Protein AF-A0A0S7Z1K7-F1 (afdb_monomer)

Radius of gyration: 30.31 Å; Cα contacts (8 Å, |Δi|>4): 116; chains: 1; bounding box: 71×58×76 Å

Solvent-accessible surface area (backbone atoms only — not comparable to full-atom values): 7147 Å² total; per-residue (Å²): 135,83,63,70,50,68,51,78,50,77,58,95,93,38,44,39,40,35,35,57,42,78,50,89,90,51,60,79,79,31,74,74,6,24,32,29,40,18,56,71,84,46,77,67,39,78,55,49,72,38,5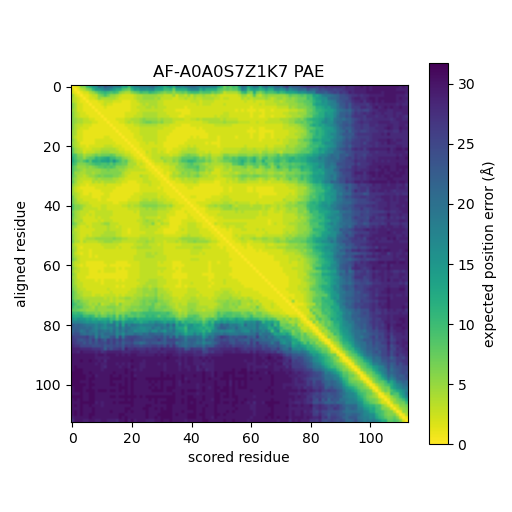8,78,84,48,59,100,40,75,68,48,54,48,50,53,52,54,36,48,54,51,51,52,52,51,52,51,51,56,54,51,51,53,56,54,49,60,62,65,73,63,74,73,83,81,90,76,77,77,88,82,88,71,86,87,90,89,73,96,75,79,80,95,131

Mean predicted aligned error: 13.51 Å

pLDDT: mean 79.6, std 19.76, range [40.94, 98.06]

Sequence (113 aa):
MKVLRSIDFIHEGRRYRANVAPVPGGAPEFEDGAWFVSMNGGPERRVFEAHRDDEDTPEFRHRIVIATWLTEGYNRRVSGERRKQGRRDGSAPDRRRGPDRRKRPAWADSAIH

Structure (mmCIF, N/CA/C/O backbone):
data_AF-A0A0S7Z1K7-F1
#
_entry.id   AF-A0A0S7Z1K7-F1
#
loop_
_atom_site.group_PDB
_atom_site.id
_atom_site.type_symbol
_atom_site.label_atom_id
_atom_site.label_alt_id
_atom_site.label_comp_id
_atom_site.label_asym_id
_atom_site.label_entity_id
_atom_site.label_seq_id
_atom_site.pdbx_PDB_in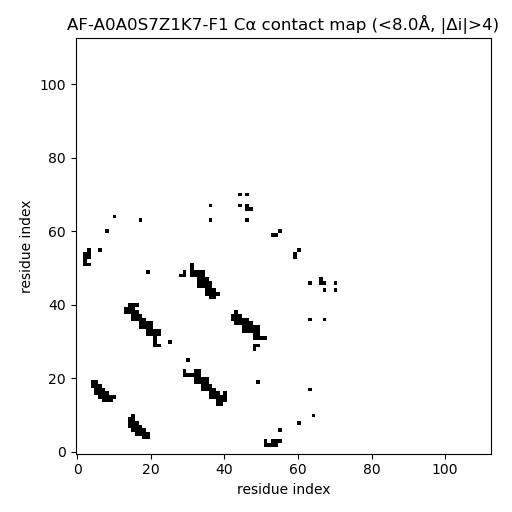s_code
_atom_site.Cartn_x
_atom_site.Cartn_y
_atom_site.Cartn_z
_atom_site.occupancy
_atom_site.B_iso_or_equiv
_atom_site.auth_seq_id
_atom_site.auth_comp_id
_atom_site.auth_asym_id
_atom_site.auth_atom_id
_atom_site.pdbx_PDB_model_num
ATOM 1 N N . MET A 1 1 ? 11.264 -18.394 5.425 1.00 54.94 1 MET A N 1
ATOM 2 C CA . MET A 1 1 ? 10.517 -17.211 5.909 1.00 54.94 1 MET A CA 1
ATOM 3 C C . MET A 1 1 ? 9.249 -17.055 5.082 1.00 54.94 1 MET A C 1
ATOM 5 O O . MET A 1 1 ? 9.268 -17.410 3.908 1.00 54.94 1 MET A O 1
ATOM 9 N N . LYS A 1 2 ? 8.135 -16.626 5.687 1.00 65.44 2 LYS A N 1
ATOM 10 C CA . LYS A 1 2 ? 6.850 -16.435 4.996 1.00 65.44 2 LYS A CA 1
ATOM 11 C C . LYS A 1 2 ? 6.742 -14.964 4.594 1.00 65.44 2 LYS A C 1
ATOM 13 O O . LYS A 1 2 ? 6.649 -14.124 5.476 1.00 65.44 2 LYS A O 1
ATOM 18 N N . VAL A 1 3 ? 6.761 -14.681 3.292 1.00 81.50 3 VAL A N 1
ATOM 19 C CA . VAL A 1 3 ? 6.639 -13.315 2.753 1.00 81.50 3 VAL A CA 1
ATOM 20 C C . VAL A 1 3 ? 5.289 -12.723 3.155 1.00 81.50 3 VAL A C 1
ATOM 22 O O . VAL A 1 3 ? 4.252 -13.381 2.999 1.00 81.50 3 VAL A O 1
ATOM 25 N N . LEU A 1 4 ? 5.295 -11.495 3.669 1.00 90.94 4 LEU A N 1
ATOM 26 C CA . LEU A 1 4 ? 4.084 -10.768 4.022 1.00 90.94 4 LEU A CA 1
ATOM 27 C C . LEU A 1 4 ? 3.314 -10.386 2.753 1.00 90.94 4 LEU A C 1
ATOM 29 O O . LEU A 1 4 ? 3.858 -9.788 1.831 1.00 90.94 4 LEU A O 1
ATOM 33 N N . ARG A 1 5 ? 2.037 -10.773 2.677 1.00 93.25 5 ARG A N 1
ATOM 34 C CA . ARG A 1 5 ? 1.203 -10.565 1.475 1.00 93.25 5 ARG A CA 1
ATOM 35 C C . ARG A 1 5 ? 0.016 -9.639 1.699 1.00 93.25 5 ARG A C 1
ATOM 37 O O . ARG A 1 5 ? -0.515 -9.102 0.732 1.00 93.25 5 ARG A O 1
ATOM 44 N N . SER A 1 6 ? -0.404 -9.463 2.948 1.00 96.19 6 SER A N 1
ATOM 45 C CA . SER A 1 6 ? -1.557 -8.640 3.304 1.00 96.19 6 SER A CA 1
ATOM 46 C C . SER A 1 6 ? -1.452 -8.136 4.738 1.00 96.19 6 SER A C 1
ATOM 48 O O . SER A 1 6 ? -1.040 -8.901 5.613 1.00 96.19 6 SER A O 1
ATOM 50 N N . ILE A 1 7 ? -1.896 -6.906 4.986 1.00 96.44 7 ILE A N 1
ATOM 51 C CA . ILE A 1 7 ? -2.014 -6.315 6.324 1.00 96.44 7 ILE A CA 1
ATOM 52 C C . ILE A 1 7 ? -3.308 -5.505 6.398 1.00 96.44 7 ILE A C 1
ATOM 54 O O . ILE A 1 7 ? -3.565 -4.655 5.546 1.00 96.44 7 ILE A O 1
ATOM 58 N N . ASP A 1 8 ? -4.080 -5.715 7.462 1.00 97.62 8 ASP A N 1
ATOM 59 C CA . ASP A 1 8 ? -5.228 -4.884 7.824 1.00 97.62 8 ASP A CA 1
ATOM 60 C C . ASP A 1 8 ? -4.922 -4.200 9.170 1.00 97.62 8 ASP A C 1
ATOM 62 O O . ASP A 1 8 ? -4.602 -4.871 10.151 1.00 97.62 8 ASP A O 1
ATOM 66 N N . PHE A 1 9 ? -5.024 -2.870 9.245 1.00 9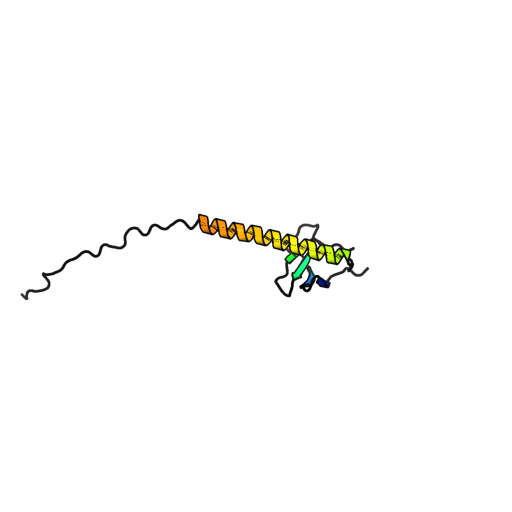8.06 9 PHE A N 1
ATOM 67 C CA . PHE A 1 9 ? -4.790 -2.128 10.491 1.00 98.06 9 PHE A CA 1
ATOM 68 C C . PHE A 1 9 ? -5.603 -0.829 10.571 1.00 98.06 9 PHE A C 1
ATOM 70 O O . PHE A 1 9 ? -6.184 -0.367 9.588 1.00 98.06 9 PHE A O 1
ATOM 77 N N . ILE A 1 10 ? -5.662 -0.239 11.768 1.00 97.69 10 ILE A N 1
ATOM 78 C CA . ILE A 1 10 ? -6.314 1.052 12.018 1.00 97.69 10 ILE A CA 1
ATOM 79 C C . ILE A 1 10 ? -5.250 2.074 12.414 1.00 97.69 10 ILE A C 1
ATOM 81 O O . ILE A 1 10 ? -4.414 1.800 13.272 1.00 97.69 10 ILE A O 1
ATOM 85 N N . HIS A 1 11 ? -5.301 3.261 11.813 1.00 96.69 11 HIS A N 1
ATOM 86 C CA . HIS A 1 11 ? -4.468 4.400 12.187 1.00 96.69 11 HIS A CA 1
ATOM 87 C C . HIS A 1 11 ? -5.320 5.672 12.181 1.00 96.69 11 HIS A C 1
ATOM 89 O O . HIS A 1 11 ? -5.993 5.959 11.190 1.00 96.69 11 HIS A O 1
ATOM 95 N N . GLU A 1 12 ? -5.336 6.392 13.308 1.00 95.56 12 GLU A N 1
ATOM 96 C CA . GLU A 1 12 ? -6.116 7.629 13.503 1.00 95.56 12 GLU A CA 1
ATOM 97 C C . GLU A 1 12 ? -7.598 7.497 13.093 1.00 95.56 12 GLU A C 1
ATOM 99 O O . GLU A 1 12 ? -8.162 8.335 12.390 1.00 95.56 12 GLU A O 1
ATOM 104 N N . GLY A 1 13 ? -8.236 6.388 13.484 1.00 96.31 13 GLY A N 1
ATOM 105 C CA . GLY A 1 13 ? -9.647 6.118 13.179 1.00 96.31 13 GLY A CA 1
ATOM 106 C C . GLY A 1 13 ? -9.935 5.730 11.724 1.00 96.31 13 GLY A C 1
ATOM 107 O O . GLY A 1 13 ? -11.096 5.538 11.368 1.00 96.31 13 GLY A O 1
ATOM 108 N N . ARG A 1 14 ? -8.910 5.582 10.875 1.00 96.69 14 ARG A N 1
ATOM 109 C CA . ARG A 1 14 ? -9.049 5.111 9.490 1.00 96.69 14 ARG A CA 1
ATOM 110 C C . ARG A 1 14 ? -8.598 3.666 9.367 1.00 96.69 14 ARG A C 1
ATOM 112 O O . ARG A 1 14 ? -7.570 3.285 9.924 1.00 96.69 14 ARG A O 1
ATOM 119 N N . ARG A 1 15 ? -9.349 2.870 8.607 1.00 97.81 15 ARG A N 1
ATOM 120 C CA . ARG A 1 15 ? -8.999 1.481 8.298 1.00 97.81 15 ARG A CA 1
ATOM 121 C C . ARG A 1 15 ? -8.132 1.441 7.047 1.00 97.81 15 ARG A C 1
ATOM 123 O O . ARG A 1 15 ? -8.550 1.937 6.003 1.00 97.81 15 ARG A O 1
ATOM 130 N N . TYR A 1 16 ? -6.975 0.808 7.151 1.00 97.94 16 TYR A N 1
ATOM 131 C CA . TYR A 1 16 ? -6.075 0.529 6.042 1.00 97.94 16 TYR A CA 1
ATOM 132 C C . TYR A 1 16 ? -6.105 -0.969 5.755 1.00 97.94 16 TYR A C 1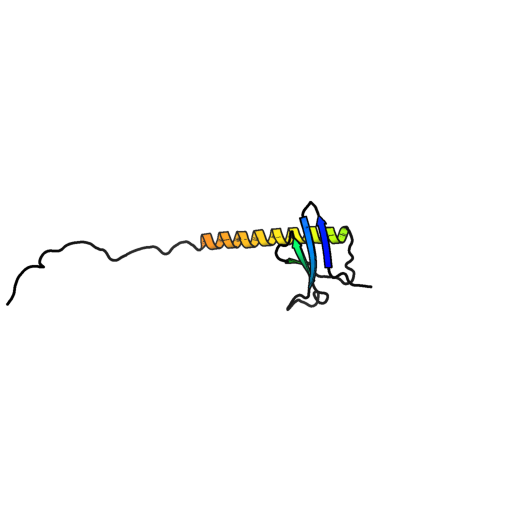
ATOM 134 O O . TYR A 1 16 ? -6.040 -1.786 6.674 1.00 97.94 16 TYR A O 1
ATOM 142 N N . ARG A 1 17 ? -6.216 -1.311 4.475 1.00 98.00 17 ARG A N 1
ATOM 143 C CA . ARG A 1 17 ? -6.004 -2.659 3.951 1.00 98.00 17 ARG A CA 1
ATOM 144 C C . ARG A 1 17 ? -4.922 -2.562 2.891 1.00 98.00 17 ARG A C 1
ATOM 146 O O . ARG A 1 17 ? -5.090 -1.811 1.934 1.00 98.00 17 ARG A O 1
ATOM 153 N N . ALA A 1 18 ? -3.831 -3.287 3.081 1.00 97.44 18 ALA A N 1
ATOM 154 C CA . ALA A 1 18 ? -2.696 -3.329 2.175 1.00 97.44 18 ALA A CA 1
ATOM 155 C C . ALA A 1 18 ? -2.511 -4.756 1.661 1.00 97.44 18 ALA A C 1
ATOM 157 O O . ALA A 1 18 ? -2.479 -5.686 2.462 1.00 97.44 18 ALA A O 1
ATOM 158 N N . ASN A 1 19 ? -2.371 -4.923 0.348 1.00 97.44 19 ASN A N 1
ATOM 159 C CA . ASN A 1 19 ? -2.156 -6.212 -0.303 1.00 97.44 19 ASN A CA 1
ATOM 160 C C . ASN A 1 19 ? -0.994 -6.119 -1.293 1.00 97.44 19 ASN A C 1
ATOM 162 O O . ASN A 1 19 ? -0.848 -5.110 -1.985 1.00 97.44 19 ASN A O 1
ATOM 166 N N . VAL A 1 20 ? -0.198 -7.181 -1.390 1.00 96.38 20 VAL A N 1
ATOM 167 C CA . VAL A 1 20 ? 0.807 -7.323 -2.447 1.00 96.38 20 VAL A CA 1
ATOM 168 C C . VAL A 1 20 ? 0.140 -7.894 -3.689 1.00 96.38 20 VAL A C 1
ATOM 170 O O . VAL A 1 20 ? -0.469 -8.964 -3.635 1.00 96.38 20 VAL A O 1
ATOM 173 N N . ALA A 1 21 ? 0.290 -7.209 -4.818 1.00 94.88 21 ALA A N 1
ATOM 174 C CA . ALA A 1 21 ? -0.172 -7.687 -6.116 1.00 94.88 21 ALA A CA 1
ATOM 175 C C . ALA A 1 21 ? 0.902 -7.465 -7.193 1.00 94.88 21 ALA A C 1
ATOM 177 O O . ALA A 1 21 ? 1.713 -6.540 -7.069 1.00 94.88 21 ALA A O 1
ATOM 178 N N . PRO A 1 22 ? 0.931 -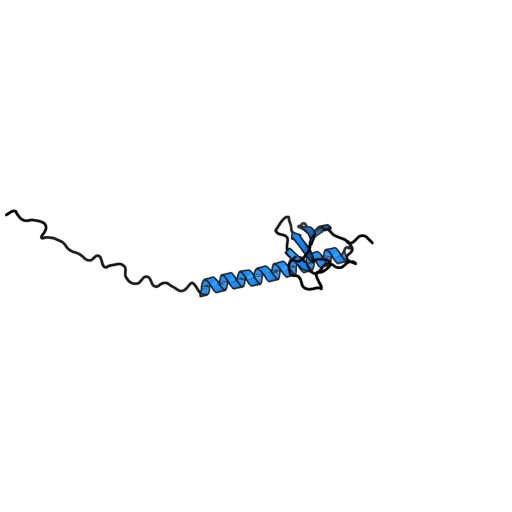8.295 -8.253 1.00 93.25 22 PRO A N 1
ATOM 179 C CA . PRO A 1 22 ? 1.837 -8.084 -9.375 1.00 93.25 22 PRO A CA 1
ATOM 180 C C . PRO A 1 22 ? 1.525 -6.759 -10.078 1.00 93.25 22 PRO A C 1
ATOM 182 O O . PRO A 1 22 ? 0.372 -6.329 -10.139 1.00 93.25 22 PRO A O 1
ATOM 185 N N . VAL A 1 23 ? 2.553 -6.127 -10.647 1.00 91.75 23 VAL A N 1
ATOM 186 C CA . VAL A 1 23 ? 2.410 -4.916 -11.466 1.00 91.75 23 VAL A CA 1
ATOM 187 C C . VAL A 1 23 ? 2.479 -5.320 -12.943 1.00 91.75 23 VAL A C 1
ATOM 189 O O . VAL A 1 23 ? 3.564 -5.654 -13.421 1.00 91.75 23 VAL A O 1
ATOM 192 N N . PRO A 1 24 ? 1.361 -5.312 -13.698 1.00 86.88 24 PRO A N 1
ATOM 193 C CA . PRO A 1 24 ? 1.381 -5.676 -15.112 1.00 86.88 24 PRO A CA 1
ATOM 194 C C . PRO A 1 24 ? 2.276 -4.728 -15.912 1.00 86.88 24 PRO A C 1
ATOM 196 O O . PRO A 1 24 ? 2.111 -3.511 -15.835 1.00 86.88 24 PRO A O 1
ATOM 199 N N . GLY A 1 25 ? 3.224 -5.286 -16.667 1.00 86.62 25 GLY A N 1
ATOM 200 C CA . GLY A 1 25 ? 4.220 -4.492 -17.395 1.00 86.62 25 GLY A CA 1
ATOM 201 C C . GLY A 1 25 ? 5.172 -3.708 -16.484 1.00 86.62 25 GLY A C 1
ATOM 202 O O . GLY A 1 25 ? 5.761 -2.726 -16.930 1.00 86.62 25 GLY A O 1
ATOM 203 N N . GLY A 1 26 ? 5.286 -4.098 -15.209 1.00 81.69 26 GLY A N 1
ATOM 204 C CA . GLY A 1 26 ? 6.265 -3.545 -14.282 1.00 81.69 26 GLY A CA 1
ATOM 205 C C . GLY A 1 26 ? 7.694 -3.836 -14.735 1.00 81.69 26 GLY A C 1
ATOM 206 O O . GLY A 1 26 ? 7.967 -4.851 -15.374 1.00 81.69 26 GLY A O 1
ATOM 207 N N . ALA A 1 27 ? 8.597 -2.918 -14.408 1.00 89.19 27 ALA A N 1
ATOM 208 C CA . ALA A 1 27 ? 10.031 -3.120 -14.547 1.00 89.19 27 ALA A CA 1
ATOM 209 C C . ALA A 1 27 ? 10.543 -4.196 -13.550 1.00 89.19 27 ALA A C 1
ATOM 211 O O . ALA A 1 27 ? 9.787 -4.582 -12.652 1.00 89.19 27 ALA A O 1
ATOM 212 N N . PRO A 1 28 ? 11.769 -4.730 -13.723 1.00 86.75 28 PRO A N 1
ATOM 213 C CA . PRO A 1 28 ? 12.279 -5.867 -12.947 1.00 86.75 28 PRO A CA 1
ATOM 214 C C . PRO A 1 28 ? 12.238 -5.688 -11.427 1.00 86.75 28 PRO A C 1
ATOM 216 O O . PRO A 1 28 ? 12.067 -6.663 -10.708 1.00 86.75 28 PRO A O 1
ATOM 219 N N . GLU A 1 29 ? 12.331 -4.457 -10.932 1.00 84.75 29 GLU A N 1
ATOM 220 C CA . GLU A 1 29 ? 12.182 -4.146 -9.510 1.00 84.75 29 GLU A CA 1
ATOM 221 C C . GLU A 1 29 ? 10.810 -4.571 -8.943 1.00 84.75 29 GLU A C 1
ATOM 223 O O . GLU A 1 29 ? 10.687 -4.921 -7.782 1.00 84.75 29 GLU A O 1
ATOM 228 N N . PHE A 1 30 ? 9.765 -4.689 -9.764 1.00 88.50 30 PHE A N 1
ATOM 229 C CA . PHE A 1 30 ? 8.447 -5.154 -9.317 1.00 88.50 30 PHE A CA 1
ATOM 230 C C . PHE A 1 30 ? 8.274 -6.681 -9.361 1.00 88.50 30 PHE A C 1
ATOM 232 O O . PHE A 1 30 ? 7.131 -7.148 -9.342 1.00 88.50 30 PHE A O 1
ATOM 239 N N . GLU A 1 31 ? 9.357 -7.464 -9.436 1.00 87.56 31 GLU A N 1
ATOM 240 C CA . GLU A 1 31 ? 9.300 -8.936 -9.484 1.00 87.56 31 GLU A CA 1
ATOM 241 C C . GLU A 1 31 ? 8.501 -9.518 -8.307 1.00 87.56 31 GLU A C 1
ATOM 243 O O . GLU A 1 31 ? 7.654 -10.395 -8.491 1.00 87.56 31 GLU A O 1
ATOM 248 N N . ASP A 1 32 ? 8.700 -8.977 -7.104 1.00 90.31 32 ASP A N 1
ATOM 249 C CA . ASP A 1 32 ? 7.988 -9.413 -5.899 1.00 90.31 32 ASP A CA 1
ATOM 250 C C . ASP A 1 32 ? 6.585 -8.773 -5.757 1.00 90.31 32 ASP A C 1
ATOM 252 O O . ASP A 1 32 ? 5.784 -9.180 -4.903 1.00 90.31 32 ASP A O 1
ATOM 256 N N . GLY A 1 33 ? 6.249 -7.834 -6.649 1.00 94.25 33 GLY A N 1
ATOM 257 C CA . GLY A 1 33 ? 4.992 -7.098 -6.713 1.00 94.25 33 GLY A CA 1
ATOM 258 C C . GLY A 1 33 ? 5.085 -5.683 -6.142 1.00 94.25 33 GLY A C 1
ATOM 259 O O . GLY A 1 33 ? 6.153 -5.103 -5.965 1.00 94.25 33 GLY A O 1
ATOM 260 N N . ALA A 1 34 ? 3.928 -5.095 -5.865 1.00 95.75 34 ALA A N 1
ATOM 261 C CA . ALA A 1 34 ? 3.829 -3.811 -5.186 1.00 95.75 34 ALA A CA 1
ATOM 262 C C . ALA A 1 34 ? 2.737 -3.847 -4.125 1.00 95.75 34 ALA A C 1
ATOM 264 O O . ALA A 1 34 ? 1.780 -4.618 -4.221 1.00 95.75 34 ALA A O 1
ATOM 265 N N . TRP A 1 35 ? 2.863 -2.963 -3.143 1.00 97.06 35 TRP A N 1
ATOM 266 C CA . TRP A 1 35 ? 1.837 -2.726 -2.146 1.00 97.06 35 TRP A CA 1
ATOM 267 C C . TRP A 1 35 ? 0.727 -1.851 -2.718 1.00 97.06 35 TRP A C 1
ATOM 269 O O . TRP A 1 35 ? 0.952 -0.720 -3.163 1.00 97.06 35 TRP A O 1
ATOM 279 N N . PHE A 1 36 ? -0.489 -2.383 -2.671 1.00 96.81 36 PHE A N 1
ATOM 280 C CA . PHE A 1 36 ? -1.728 -1.706 -3.017 1.00 96.81 36 PHE A CA 1
ATOM 281 C C . PHE A 1 36 ? -2.538 -1.476 -1.750 1.00 96.81 36 PHE A C 1
ATOM 283 O O . PHE A 1 36 ? -2.807 -2.413 -1.003 1.00 96.81 36 PHE A O 1
ATOM 290 N N . VAL A 1 37 ? -2.904 -0.222 -1.493 1.00 97.38 37 VAL A N 1
ATOM 291 C CA . VAL A 1 37 ? -3.537 0.181 -0.236 1.00 97.38 37 VAL A CA 1
ATOM 292 C C . VAL A 1 37 ? -4.909 0.774 -0.500 1.00 97.38 37 VAL A C 1
ATOM 294 O O . VAL A 1 37 ? -5.060 1.690 -1.311 1.00 97.38 37 VAL A O 1
ATOM 297 N N . SER A 1 38 ? -5.905 0.262 0.215 1.00 96.31 38 SER A N 1
ATOM 298 C CA . SER A 1 38 ? -7.236 0.841 0.356 1.00 96.31 38 SER A CA 1
ATOM 299 C C . SER A 1 38 ? -7.358 1.514 1.721 1.00 96.31 38 SER A C 1
ATOM 301 O O . SER A 1 38 ? -6.969 0.951 2.747 1.00 96.31 38 SER A O 1
ATOM 303 N N . MET A 1 39 ? -7.939 2.712 1.736 1.00 95.75 39 MET A N 1
ATOM 304 C CA . MET A 1 39 ? -8.299 3.434 2.953 1.00 95.75 39 MET A CA 1
ATOM 305 C C . MET A 1 39 ? -9.824 3.504 3.060 1.00 95.75 39 MET A C 1
ATOM 307 O O . MET A 1 39 ? -10.496 3.919 2.115 1.00 95.75 39 MET A O 1
ATOM 311 N N . ASN A 1 40 ? -10.375 3.092 4.204 1.00 95.50 40 ASN A N 1
ATOM 312 C CA . ASN A 1 40 ? -11.813 3.066 4.504 1.00 95.50 40 ASN A CA 1
ATOM 313 C C . ASN A 1 40 ? -12.670 2.346 3.441 1.00 95.50 40 ASN A C 1
ATOM 315 O O . ASN A 1 40 ? -13.801 2.746 3.179 1.00 95.50 40 ASN A O 1
ATOM 319 N N . GLY A 1 41 ? -12.134 1.293 2.813 1.00 92.12 41 GLY A N 1
ATOM 320 C CA . GLY A 1 41 ? -12.834 0.536 1.767 1.00 92.12 41 GLY A CA 1
ATOM 321 C C . GLY A 1 41 ? -12.894 1.239 0.406 1.00 92.12 41 GLY A C 1
ATOM 322 O O . GLY A 1 41 ? -13.626 0.799 -0.475 1.00 92.12 41 GLY A O 1
ATOM 323 N N . GLY A 1 42 ? -12.138 2.326 0.223 1.00 91.94 42 GLY A N 1
ATOM 324 C CA . GLY A 1 42 ? -11.975 2.991 -1.066 1.00 91.94 42 GLY A CA 1
ATOM 325 C C . GLY A 1 42 ? -11.164 2.171 -2.082 1.00 91.94 42 GLY A C 1
ATOM 326 O O . GLY A 1 42 ? -10.726 1.056 -1.787 1.00 91.94 42 GLY A O 1
ATOM 327 N N . PRO A 1 43 ? -10.926 2.721 -3.285 1.00 92.06 43 PRO A N 1
ATOM 328 C CA . PRO A 1 43 ? -10.149 2.037 -4.313 1.00 92.06 43 PRO A CA 1
ATOM 329 C C . PRO A 1 43 ? -8.712 1.794 -3.847 1.00 92.06 43 PRO A C 1
ATOM 331 O O . PRO A 1 43 ? -8.083 2.687 -3.273 1.00 92.06 43 PRO A O 1
ATOM 334 N N . GLU A 1 44 ? -8.191 0.606 -4.140 1.00 93.31 44 GLU A N 1
ATOM 335 C CA . GLU A 1 44 ? -6.794 0.271 -3.888 1.00 93.31 44 GLU A CA 1
ATOM 336 C C . GLU A 1 44 ? -5.865 1.092 -4.786 1.00 93.31 44 GLU A C 1
ATOM 338 O O . GLU A 1 44 ? -6.128 1.308 -5.974 1.00 93.31 44 GLU A O 1
ATOM 343 N N . ARG A 1 45 ? -4.764 1.578 -4.213 1.00 92.75 45 ARG A N 1
ATOM 344 C CA . ARG A 1 45 ? -3.763 2.367 -4.932 1.00 92.75 45 ARG A CA 1
ATOM 345 C C . ARG A 1 45 ? -2.377 1.830 -4.662 1.00 92.75 45 ARG A C 1
ATOM 347 O O . ARG A 1 45 ? -2.028 1.587 -3.511 1.00 92.75 45 ARG A O 1
ATOM 354 N N . ARG A 1 46 ? -1.576 1.716 -5.720 1.00 93.62 46 ARG A N 1
ATOM 355 C CA . ARG A 1 46 ? -0.156 1.384 -5.604 1.00 93.62 46 ARG A CA 1
ATOM 356 C C . ARG A 1 46 ? 0.565 2.476 -4.814 1.00 93.62 46 ARG A C 1
ATOM 358 O O . ARG A 1 46 ? 0.432 3.654 -5.155 1.00 93.62 46 ARG A O 1
ATOM 365 N N . VAL A 1 47 ? 1.333 2.087 -3.800 1.00 93.00 47 VAL A N 1
ATOM 366 C CA . VAL A 1 47 ? 2.098 3.022 -2.961 1.00 93.00 47 VAL A CA 1
ATOM 367 C C . VAL A 1 47 ? 3.611 2.851 -3.10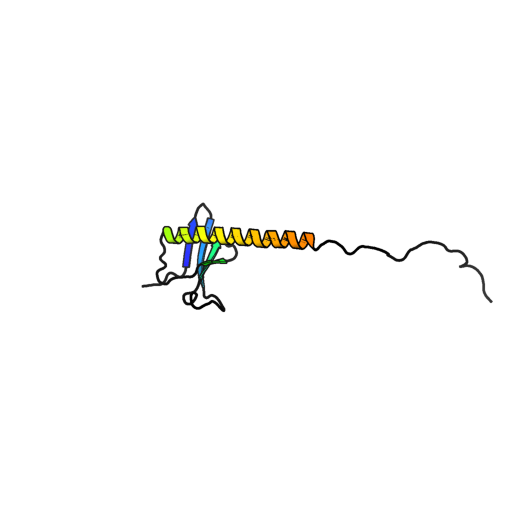2 1.00 93.00 47 VAL A C 1
ATOM 369 O O . VAL A 1 47 ? 4.290 3.850 -3.314 1.00 93.00 47 VAL A O 1
ATOM 372 N N . PHE A 1 48 ? 4.142 1.627 -3.049 1.00 93.38 48 PHE A N 1
ATOM 373 C CA . PHE A 1 48 ? 5.566 1.323 -3.249 1.00 93.38 48 PHE A CA 1
ATOM 374 C C . PHE A 1 48 ? 5.768 -0.163 -3.605 1.00 93.38 48 PHE A C 1
ATOM 376 O O . PHE A 1 48 ? 4.818 -0.946 -3.553 1.00 93.38 48 PHE A O 1
ATOM 383 N N . GLU A 1 49 ? 6.977 -0.521 -4.032 1.00 94.50 49 GLU A N 1
ATOM 384 C CA . GLU A 1 49 ? 7.415 -1.890 -4.354 1.00 94.50 49 GLU A CA 1
ATOM 385 C C . GLU A 1 49 ? 7.368 -2.808 -3.123 1.00 94.50 49 GLU A C 1
ATOM 387 O O . GLU A 1 49 ? 7.591 -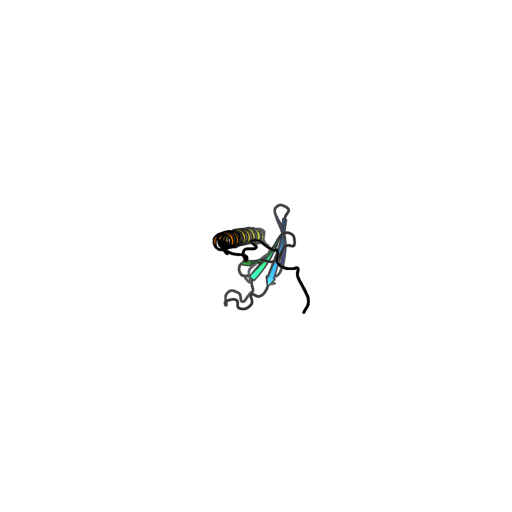2.350 -2.006 1.00 94.50 49 GLU A O 1
ATOM 392 N N . ALA A 1 50 ? 7.034 -4.084 -3.305 1.00 93.75 50 ALA A N 1
ATOM 393 C CA . ALA A 1 50 ? 7.083 -5.058 -2.220 1.00 93.75 50 ALA A CA 1
ATOM 394 C C . ALA A 1 50 ? 8.477 -5.684 -2.134 1.00 93.75 50 ALA A C 1
ATOM 396 O O . ALA A 1 50 ? 9.046 -6.048 -3.157 1.00 93.75 50 ALA A O 1
ATOM 397 N N . HIS A 1 51 ? 8.992 -5.874 -0.921 1.00 92.06 51 HIS A N 1
ATOM 398 C CA . HIS A 1 51 ? 10.254 -6.573 -0.694 1.00 92.06 51 HIS A CA 1
ATOM 399 C C . HIS A 1 51 ? 10.031 -7.870 0.086 1.00 92.06 51 HIS A C 1
ATOM 401 O O . HIS A 1 51 ? 9.116 -7.991 0.902 1.00 92.06 51 HIS A O 1
ATOM 407 N N . ARG A 1 52 ? 10.895 -8.865 -0.143 1.00 88.31 52 ARG A N 1
ATOM 408 C CA . ARG A 1 52 ? 10.823 -10.175 0.539 1.00 88.31 52 ARG A CA 1
ATOM 409 C C . ARG A 1 52 ? 10.983 -10.084 2.053 1.00 88.31 52 ARG A C 1
ATOM 411 O O . ARG A 1 52 ? 10.452 -10.943 2.757 1.00 88.31 52 ARG A O 1
ATOM 418 N N . ASP A 1 53 ? 11.670 -9.041 2.502 1.00 90.94 53 ASP A N 1
ATOM 419 C CA . ASP A 1 53 ? 11.975 -8.762 3.903 1.00 90.94 53 ASP A CA 1
ATOM 420 C C . ASP A 1 53 ? 10.939 -7.821 4.547 1.00 90.94 53 ASP A C 1
ATOM 422 O O . ASP A 1 53 ? 11.142 -7.344 5.662 1.00 90.94 53 ASP A O 1
ATOM 426 N N . ASP A 1 54 ? 9.829 -7.522 3.858 1.00 93.44 54 ASP A N 1
ATOM 427 C CA . ASP A 1 54 ? 8.736 -6.757 4.453 1.00 93.44 54 ASP A CA 1
ATOM 428 C C . ASP A 1 54 ? 8.071 -7.568 5.576 1.00 93.44 54 ASP A C 1
ATOM 430 O O . ASP A 1 54 ? 7.573 -8.682 5.378 1.00 93.44 54 ASP A O 1
ATOM 434 N N . GLU A 1 55 ? 8.016 -6.966 6.761 1.00 95.06 55 GLU A N 1
ATOM 435 C CA . GLU A 1 55 ? 7.448 -7.549 7.973 1.00 95.06 55 GLU A CA 1
ATOM 436 C C . GLU A 1 55 ? 6.359 -6.642 8.558 1.00 95.06 55 GLU A C 1
ATOM 438 O O . GLU A 1 55 ? 6.381 -5.420 8.399 1.00 95.06 55 GLU A O 1
ATOM 443 N N . ASP A 1 56 ? 5.379 -7.238 9.246 1.00 95.50 56 ASP A N 1
ATOM 444 C CA . ASP A 1 56 ? 4.293 -6.482 9.874 1.00 95.50 56 ASP A CA 1
ATOM 445 C C . ASP A 1 56 ? 4.768 -5.842 11.185 1.00 95.50 56 ASP A C 1
ATOM 447 O O . ASP A 1 56 ? 4.521 -6.346 12.283 1.00 95.50 56 ASP A O 1
ATOM 451 N N . THR A 1 57 ? 5.474 -4.721 11.053 1.00 96.06 57 THR A N 1
ATOM 452 C CA . THR A 1 57 ? 5.986 -3.921 12.167 1.00 96.06 57 THR A CA 1
ATOM 453 C C . THR A 1 57 ? 5.285 -2.560 12.251 1.00 96.06 57 THR A C 1
ATOM 455 O O . THR A 1 57 ? 4.723 -2.077 11.258 1.00 96.06 57 THR A O 1
ATOM 458 N N . PRO A 1 58 ? 5.305 -1.886 13.418 1.00 96.69 58 PRO A N 1
ATOM 459 C CA . PRO A 1 58 ? 4.813 -0.514 13.536 1.00 96.69 58 PRO A CA 1
ATOM 460 C C . PRO A 1 58 ? 5.444 0.442 12.514 1.00 96.69 58 PRO A C 1
ATOM 462 O O . PRO A 1 58 ? 4.744 1.268 11.926 1.00 96.69 58 PRO A O 1
ATOM 465 N N . GLU A 1 59 ? 6.742 0.295 12.250 1.00 96.19 59 GLU A N 1
ATOM 466 C CA . GLU A 1 59 ? 7.496 1.093 11.284 1.00 96.19 59 GLU A CA 1
ATOM 467 C C . GLU A 1 59 ? 6.996 0.843 9.860 1.00 96.19 59 GLU A C 1
ATOM 469 O O . GLU A 1 59 ? 6.780 1.788 9.095 1.00 96.19 59 GLU A O 1
ATOM 474 N N . PHE A 1 60 ? 6.747 -0.420 9.506 1.00 96.31 60 PHE A N 1
ATOM 475 C CA . PHE A 1 60 ? 6.214 -0.783 8.199 1.00 96.31 60 PHE A CA 1
ATOM 476 C C . PHE A 1 60 ? 4.794 -0.243 7.988 1.00 96.31 60 PHE A C 1
ATOM 478 O O . PHE A 1 60 ? 4.501 0.387 6.966 1.00 96.31 60 PHE A O 1
ATOM 485 N N . ARG A 1 61 ? 3.922 -0.374 8.996 1.00 97.69 61 ARG A N 1
ATOM 486 C CA . ARG A 1 61 ? 2.582 0.238 8.984 1.00 97.69 61 ARG A CA 1
ATOM 487 C C . ARG A 1 61 ? 2.657 1.756 8.827 1.00 97.69 61 ARG A C 1
ATOM 489 O O . ARG A 1 61 ? 1.878 2.333 8.070 1.00 97.69 61 ARG A O 1
ATOM 496 N N . HIS A 1 62 ? 3.611 2.414 9.486 1.00 97.25 62 HIS A N 1
ATOM 497 C CA . HIS A 1 62 ? 3.808 3.857 9.354 1.00 97.25 62 HIS A CA 1
A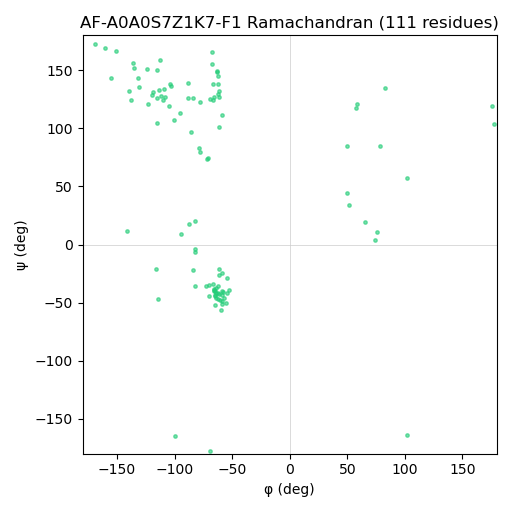TOM 498 C C . HIS A 1 62 ? 4.258 4.256 7.939 1.00 97.25 62 HIS A C 1
ATOM 500 O O . HIS A 1 62 ? 3.740 5.223 7.377 1.00 97.25 62 HIS A O 1
ATOM 506 N N . ARG A 1 63 ? 5.146 3.473 7.308 1.00 96.81 63 ARG A N 1
ATOM 507 C CA . ARG A 1 63 ? 5.519 3.655 5.892 1.00 96.81 63 ARG A CA 1
ATOM 508 C C . ARG A 1 63 ? 4.308 3.543 4.965 1.00 96.81 63 ARG A C 1
ATOM 510 O O . ARG A 1 63 ? 4.150 4.393 4.088 1.00 96.81 63 ARG A O 1
ATOM 517 N N . ILE A 1 64 ? 3.425 2.562 5.185 1.00 96.88 64 ILE A N 1
ATOM 518 C CA . ILE A 1 64 ? 2.158 2.427 4.442 1.00 96.88 64 ILE A CA 1
ATOM 519 C C . ILE A 1 64 ? 1.307 3.693 4.574 1.00 96.88 64 ILE A C 1
ATOM 521 O O . ILE A 1 64 ? 0.803 4.198 3.565 1.00 96.88 64 ILE A O 1
ATOM 525 N N . VAL A 1 65 ? 1.163 4.229 5.790 1.00 97.06 65 VAL A N 1
ATOM 526 C CA . VAL A 1 65 ? 0.411 5.469 6.027 1.00 97.06 65 VAL A CA 1
ATOM 527 C C . VAL A 1 65 ? 1.032 6.621 5.237 1.00 97.06 65 VAL A C 1
ATOM 529 O O . VAL A 1 65 ? 0.349 7.205 4.397 1.00 97.06 65 VAL A O 1
ATOM 532 N N . ILE A 1 66 ? 2.324 6.910 5.415 1.00 96.12 66 ILE A N 1
ATOM 533 C CA . ILE A 1 66 ? 2.998 8.019 4.716 1.00 96.12 66 ILE A CA 1
ATOM 534 C C . ILE A 1 66 ? 2.831 7.897 3.197 1.00 96.12 66 ILE A C 1
ATOM 536 O O . ILE A 1 66 ? 2.405 8.848 2.536 1.00 96.12 66 ILE A O 1
ATOM 540 N N . ALA A 1 67 ? 3.122 6.722 2.636 1.00 95.50 67 ALA A N 1
ATOM 541 C CA . ALA A 1 67 ? 3.071 6.508 1.195 1.00 95.50 67 ALA A CA 1
ATOM 542 C C . ALA A 1 67 ? 1.647 6.672 0.638 1.00 95.50 67 ALA A C 1
ATOM 544 O O . ALA A 1 67 ? 1.457 7.283 -0.415 1.00 95.50 67 ALA A O 1
ATOM 545 N N . THR A 1 68 ? 0.629 6.223 1.380 1.00 95.06 68 THR A N 1
ATOM 546 C CA . THR A 1 68 ? -0.779 6.433 1.014 1.00 95.06 68 THR A CA 1
ATOM 547 C C . THR A 1 68 ? -1.098 7.924 0.905 1.00 95.06 68 THR A C 1
ATOM 549 O O . THR A 1 68 ? -1.634 8.370 -0.112 1.00 95.06 68 THR A O 1
ATOM 552 N N . TRP A 1 69 ? -0.717 8.723 1.905 1.00 92.19 69 TRP A N 1
ATOM 553 C CA . TRP A 1 69 ? -1.002 10.161 1.932 1.00 92.19 69 TRP A CA 1
ATOM 554 C C . TRP A 1 69 ? -0.269 10.929 0.828 1.00 92.19 69 TRP A C 1
ATOM 556 O O . TRP A 1 69 ? -0.852 11.831 0.216 1.00 92.19 69 TRP A O 1
ATOM 566 N N . LEU A 1 70 ? 0.978 10.551 0.530 1.00 92.38 70 LEU A N 1
ATOM 567 C CA . LEU A 1 70 ? 1.739 11.114 -0.587 1.00 92.38 70 LEU A CA 1
ATOM 568 C C . LEU A 1 70 ? 1.061 10.812 -1.930 1.00 92.38 70 LEU A C 1
ATOM 570 O O . LEU A 1 70 ? 0.836 11.735 -2.720 1.00 92.38 70 LEU A O 1
ATOM 574 N N . THR A 1 71 ? 0.641 9.565 -2.158 1.00 89.81 71 THR A N 1
ATOM 575 C CA . THR A 1 71 ? -0.087 9.167 -3.373 1.00 89.81 71 THR A CA 1
ATOM 576 C C . THR A 1 71 ? -1.425 9.902 -3.503 1.00 89.81 71 THR A C 1
ATOM 578 O O . THR A 1 71 ? -1.781 10.375 -4.586 1.00 89.81 71 THR A O 1
ATOM 581 N N . GLU A 1 72 ? -2.182 10.068 -2.414 1.00 87.19 72 GLU A N 1
ATOM 582 C CA . GLU A 1 72 ? -3.417 10.864 -2.432 1.00 87.19 72 GLU A CA 1
ATOM 583 C C . GLU A 1 72 ? -3.171 12.347 -2.727 1.00 87.19 72 GLU A C 1
ATOM 585 O O . GLU A 1 72 ? -3.938 12.975 -3.465 1.00 87.19 72 GLU A O 1
ATOM 590 N N . GLY A 1 73 ? -2.126 12.925 -2.132 1.00 86.25 73 GLY A N 1
ATOM 591 C CA . GLY A 1 73 ? -1.716 14.306 -2.367 1.00 86.25 73 GLY A CA 1
ATOM 592 C C . GLY A 1 73 ? -1.348 14.545 -3.829 1.00 86.25 73 GLY A C 1
ATOM 593 O O . GLY A 1 73 ? -1.853 15.488 -4.443 1.00 86.25 73 GLY A O 1
ATOM 594 N N . TYR A 1 74 ? -0.538 13.656 -4.405 1.00 84.50 74 TYR A N 1
ATOM 595 C CA . TYR A 1 74 ? -0.154 13.697 -5.814 1.00 84.50 74 TYR A CA 1
ATOM 596 C C . TYR A 1 74 ? -1.375 13.623 -6.740 1.00 84.50 74 TYR A C 1
ATOM 598 O O . TYR A 1 74 ? -1.590 14.514 -7.564 1.00 84.50 74 TYR A O 1
ATOM 606 N N . ASN A 1 75 ? -2.252 12.635 -6.541 1.00 81.50 75 ASN A N 1
ATOM 607 C CA . ASN A 1 75 ? -3.445 12.459 -7.373 1.00 81.50 75 ASN A CA 1
ATOM 608 C C . ASN A 1 75 ? -4.409 13.653 -7.297 1.00 81.50 75 ASN A C 1
ATOM 610 O O . ASN A 1 75 ? -5.016 14.030 -8.305 1.00 81.50 75 ASN A O 1
ATOM 614 N N . ARG A 1 76 ? -4.549 14.290 -6.126 1.00 83.12 76 ARG A N 1
ATOM 615 C CA . ARG A 1 76 ? -5.348 15.519 -5.979 1.00 83.12 76 ARG A CA 1
ATOM 616 C C . ARG A 1 76 ? -4.761 16.692 -6.760 1.00 83.12 76 ARG A C 1
ATOM 618 O O . ARG A 1 76 ? -5.525 17.433 -7.374 1.00 83.12 76 ARG A O 1
ATOM 625 N N . ARG A 1 77 ? -3.434 16.851 -6.775 1.00 80.81 77 ARG A N 1
ATOM 626 C CA . ARG A 1 77 ? -2.766 17.907 -7.556 1.00 80.81 77 ARG A CA 1
ATOM 627 C C . ARG A 1 77 ? -2.971 17.696 -9.055 1.00 80.81 77 ARG A C 1
ATOM 629 O O . ARG A 1 77 ? -3.528 18.574 -9.705 1.00 80.81 77 ARG A O 1
ATOM 636 N N . VAL A 1 78 ? -2.666 16.502 -9.562 1.00 76.56 78 VAL A N 1
ATOM 637 C CA . VAL A 1 78 ? -2.797 16.172 -10.994 1.00 76.56 78 VAL A CA 1
ATOM 638 C C . VAL A 1 78 ? -4.250 16.279 -11.480 1.00 76.56 78 VAL A C 1
ATOM 640 O O . VAL A 1 78 ? -4.530 16.834 -12.544 1.00 76.56 78 VAL A O 1
ATOM 643 N N . SER A 1 79 ? -5.217 15.789 -10.697 1.00 74.06 79 SER A N 1
ATOM 644 C CA . SER A 1 79 ? -6.640 15.911 -11.052 1.00 74.06 79 SER A CA 1
ATOM 645 C C . SER A 1 79 ? -7.161 17.351 -10.956 1.00 74.06 79 SER A C 1
ATOM 647 O O . SER A 1 79 ? -7.983 17.764 -11.779 1.00 74.06 79 SER A O 1
ATOM 649 N N . GLY A 1 80 ? -6.675 18.139 -9.993 1.00 70.06 80 GLY A N 1
ATOM 650 C CA . GLY A 1 80 ? -6.982 19.564 -9.871 1.00 70.06 80 GLY A CA 1
ATOM 651 C C . GLY A 1 80 ? -6.431 20.395 -11.033 1.00 70.06 80 GLY A C 1
ATOM 652 O O . GLY A 1 80 ? -7.124 21.282 -11.535 1.00 70.06 80 GLY A O 1
ATOM 653 N N . GLU A 1 81 ? -5.227 20.077 -11.506 1.00 63.16 81 GLU A N 1
ATOM 654 C CA . GLU A 1 81 ? -4.609 20.692 -12.687 1.00 63.16 81 GLU A CA 1
ATOM 655 C C . GLU A 1 81 ? -5.398 20.382 -13.963 1.00 63.16 81 GLU A C 1
ATOM 657 O O . GLU A 1 81 ? -5.760 21.308 -14.693 1.00 63.16 81 GLU A O 1
ATOM 662 N N . ARG A 1 82 ? -5.802 19.120 -14.172 1.00 60.66 82 ARG A N 1
ATOM 663 C CA . ARG A 1 82 ? -6.663 18.734 -15.306 1.00 60.66 82 ARG A CA 1
ATOM 664 C C . ARG A 1 82 ? -7.993 19.493 -15.336 1.00 60.66 82 ARG A C 1
ATOM 666 O O . ARG A 1 82 ? -8.428 19.932 -16.399 1.00 60.66 82 ARG A O 1
ATOM 673 N N . ARG A 1 83 ? -8.634 19.704 -14.179 1.00 60.22 83 ARG A N 1
ATOM 674 C CA . ARG A 1 83 ? -9.884 20.487 -14.089 1.00 60.22 83 ARG A CA 1
ATOM 675 C C . ARG A 1 83 ? -9.681 21.969 -14.414 1.00 60.22 83 ARG A C 1
ATOM 677 O O . ARG A 1 83 ? -10.577 22.590 -14.979 1.00 60.22 83 ARG A O 1
ATOM 684 N N . LYS A 1 84 ? -8.524 22.545 -14.073 1.00 59.97 84 LYS A N 1
ATOM 685 C CA . LYS A 1 84 ? -8.193 23.937 -14.421 1.00 59.97 84 LYS A CA 1
ATOM 686 C C . LYS A 1 84 ? -7.886 24.099 -15.911 1.00 59.97 84 LYS A C 1
ATOM 688 O O . LYS A 1 84 ? -8.280 25.110 -16.486 1.00 59.97 84 LYS A O 1
ATOM 693 N N . GLN A 1 85 ? -7.247 23.108 -16.534 1.00 54.91 85 GLN A N 1
ATOM 694 C CA . GLN A 1 85 ? -6.926 23.131 -17.962 1.00 54.91 85 GLN A CA 1
ATOM 695 C C . GLN A 1 85 ? -8.182 22.985 -18.836 1.00 54.91 85 GLN A C 1
ATOM 697 O O . GLN A 1 85 ? -8.423 23.834 -19.687 1.00 54.91 85 GLN A O 1
ATOM 702 N N . GLY A 1 86 ? -9.090 22.059 -18.501 1.00 53.84 86 GLY A N 1
ATOM 703 C CA . GLY A 1 86 ? -10.390 21.952 -19.182 1.00 53.84 86 GLY A CA 1
ATOM 704 C C . GLY A 1 86 ? -11.286 23.196 -19.051 1.00 53.84 86 GLY A C 1
ATOM 705 O O . GLY A 1 86 ? -12.163 23.416 -19.880 1.00 53.84 86 GLY A O 1
ATOM 706 N N . ARG A 1 87 ? -11.055 24.051 -18.041 1.00 55.53 87 ARG A N 1
ATOM 707 C CA . ARG A 1 87 ? -11.749 25.344 -17.894 1.00 55.53 87 ARG A CA 1
ATOM 708 C C . ARG A 1 87 ? -11.102 26.473 -18.709 1.00 55.53 87 ARG A C 1
ATOM 710 O O . ARG A 1 87 ? -11.779 27.455 -18.989 1.00 55.53 87 ARG A O 1
ATOM 717 N N . ARG A 1 88 ? -9.821 26.354 -19.082 1.00 52.44 88 ARG A N 1
ATOM 718 C CA . ARG A 1 88 ? -9.130 27.296 -19.985 1.00 52.44 88 ARG A CA 1
ATOM 719 C C . ARG A 1 88 ? -9.422 26.995 -21.455 1.00 52.44 88 ARG A C 1
ATOM 721 O O . ARG A 1 88 ? -9.639 27.935 -22.214 1.00 52.44 88 ARG A O 1
ATOM 728 N N . ASP A 1 89 ? -9.548 25.719 -21.808 1.00 50.22 89 ASP A N 1
ATOM 729 C CA . ASP A 1 89 ? -9.837 25.282 -23.184 1.00 50.22 89 ASP A CA 1
ATOM 730 C C . ASP A 1 89 ? -11.339 25.345 -23.537 1.00 50.22 89 ASP A C 1
ATOM 732 O O . ASP A 1 89 ? -11.731 25.144 -24.681 1.00 50.22 89 ASP A O 1
ATOM 736 N N . GLY A 1 90 ? -12.200 25.689 -22.570 1.00 46.22 90 GLY A N 1
ATOM 737 C CA . GLY A 1 90 ? -13.642 25.896 -22.752 1.00 46.22 90 GLY A CA 1
ATOM 738 C C . GLY A 1 90 ? -14.045 27.281 -23.280 1.00 46.22 90 GLY A C 1
ATOM 739 O O . GLY A 1 90 ? -15.191 27.691 -23.084 1.00 46.22 90 GLY A O 1
ATOM 740 N N . SER A 1 91 ? -13.132 28.027 -23.911 1.00 46.41 91 SER A N 1
ATOM 741 C CA . SER A 1 91 ? -13.460 29.302 -24.562 1.00 46.41 91 SER A CA 1
ATOM 742 C C . SER A 1 91 ? -13.962 29.075 -25.997 1.00 46.41 91 SER A C 1
ATOM 744 O O . SER A 1 91 ? -13.173 29.007 -26.931 1.00 46.41 91 SER A O 1
ATOM 746 N N . ALA A 1 92 ? -15.298 29.057 -26.114 1.00 50.53 92 ALA A N 1
ATOM 747 C CA . ALA A 1 92 ? -16.157 29.247 -27.296 1.00 50.53 92 ALA A CA 1
ATOM 748 C C . ALA A 1 92 ? -16.420 28.044 -28.237 1.00 50.53 92 ALA A C 1
ATOM 750 O O . ALA A 1 92 ? -15.513 27.360 -28.698 1.00 50.53 92 ALA A O 1
ATOM 751 N N . PRO A 1 93 ? -17.700 27.864 -28.619 1.00 44.12 93 PRO A N 1
ATOM 752 C CA . PRO A 1 93 ? -18.089 28.380 -29.929 1.00 44.12 93 PRO A CA 1
ATOM 753 C C . PRO A 1 93 ? -18.989 29.612 -29.809 1.00 44.12 93 PRO A C 1
ATOM 755 O O . PRO A 1 93 ? -20.014 29.618 -29.123 1.00 44.12 93 PRO A O 1
ATOM 758 N N . ASP A 1 94 ? -18.563 30.664 -30.503 1.00 49.41 94 ASP A N 1
ATOM 759 C CA . ASP A 1 94 ? -19.288 31.907 -30.726 1.00 49.41 94 ASP A CA 1
ATOM 760 C C . ASP A 1 94 ? -20.616 31.591 -31.430 1.00 49.41 94 ASP A C 1
ATOM 762 O O . ASP A 1 94 ? -20.651 31.149 -32.580 1.00 49.41 94 ASP A O 1
ATOM 766 N N . ARG A 1 95 ? -21.733 31.779 -30.719 1.00 50.53 95 ARG A N 1
ATOM 767 C CA . ARG A 1 95 ? -23.086 31.688 -31.276 1.00 50.53 95 ARG A CA 1
ATOM 768 C C . ARG A 1 95 ? -23.337 32.904 -32.169 1.00 50.53 95 ARG A C 1
ATOM 770 O O . ARG A 1 95 ? -24.096 33.798 -31.799 1.00 50.53 95 ARG A O 1
ATOM 777 N N . ARG A 1 96 ? -22.739 32.947 -33.359 1.00 52.72 96 ARG A N 1
ATOM 778 C CA . ARG A 1 96 ? -23.117 33.920 -34.390 1.00 52.72 96 ARG A CA 1
ATOM 779 C C . ARG A 1 96 ? -23.935 33.257 -35.492 1.00 52.72 96 ARG A C 1
ATOM 781 O O . ARG A 1 96 ? -23.447 32.405 -36.220 1.00 52.72 96 ARG A O 1
ATOM 788 N N . ARG A 1 97 ? -25.165 33.777 -35.613 1.00 43.19 97 ARG A N 1
ATOM 789 C CA . ARG A 1 97 ? -26.170 33.630 -36.685 1.00 43.19 97 ARG A CA 1
ATOM 790 C C . ARG A 1 97 ? -26.992 32.338 -36.708 1.00 43.19 97 ARG A C 1
ATOM 792 O O . ARG A 1 97 ? -26.765 31.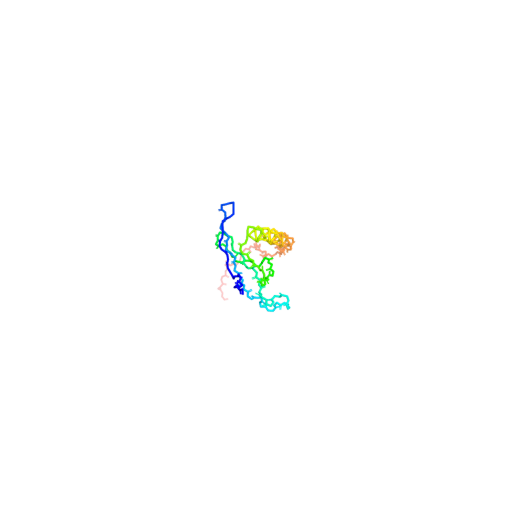438 -37.504 1.00 43.19 97 ARG A O 1
ATOM 799 N N . GLY A 1 98 ? -28.074 32.344 -35.925 1.00 42.81 98 GLY A N 1
ATOM 800 C CA . GLY A 1 98 ? -29.321 31.716 -36.371 1.00 42.81 98 GLY A CA 1
ATOM 801 C C . GLY A 1 98 ? -29.926 32.498 -37.553 1.00 42.81 98 GLY A C 1
ATOM 802 O O . GLY A 1 98 ? -29.633 33.691 -37.693 1.00 42.81 98 GLY A O 1
ATOM 803 N N . PRO A 1 99 ? -30.739 31.864 -38.418 1.00 45.97 99 PRO A N 1
ATOM 804 C CA . PRO A 1 99 ? -31.362 32.551 -39.542 1.00 45.97 99 PRO A CA 1
ATOM 805 C C . PRO A 1 99 ? -32.371 33.598 -39.050 1.00 45.97 99 PRO A C 1
ATOM 807 O O . PRO A 1 99 ? -33.257 33.323 -38.239 1.00 45.97 99 PRO A O 1
ATOM 810 N N . ASP A 1 100 ? -32.181 34.816 -39.551 1.00 52.12 100 ASP A N 1
ATOM 811 C CA . ASP A 1 100 ? -32.927 36.036 -39.259 1.00 52.12 100 ASP A CA 1
ATOM 812 C C . ASP A 1 100 ? -34.407 35.877 -39.655 1.00 52.12 100 ASP A C 1
ATOM 814 O O . ASP A 1 100 ? -34.781 35.960 -40.824 1.00 52.12 100 ASP A O 1
ATOM 818 N N . ARG A 1 101 ? -35.272 35.629 -38.665 1.00 52.28 101 ARG A N 1
ATOM 819 C CA . ARG A 1 101 ? -36.727 35.777 -38.797 1.00 52.28 101 ARG A CA 1
ATOM 820 C C . ARG A 1 101 ? -37.087 37.262 -38.690 1.00 52.28 101 ARG A C 1
ATOM 822 O O . ARG A 1 101 ? -37.517 37.734 -37.638 1.00 52.28 101 ARG A O 1
ATOM 829 N N . ARG A 1 102 ? -36.980 37.989 -39.799 1.00 55.88 102 ARG A N 1
ATOM 830 C CA . ARG A 1 102 ? -37.697 39.257 -40.029 1.00 55.88 102 ARG A CA 1
ATOM 831 C C . ARG A 1 102 ? -38.648 39.020 -41.205 1.00 55.88 102 ARG A C 1
ATOM 833 O O . ARG A 1 102 ? -38.203 38.707 -42.295 1.00 55.88 102 ARG A O 1
ATOM 840 N N . LYS A 1 103 ? -39.952 38.866 -40.931 1.00 47.50 103 LYS A N 1
ATOM 841 C CA . LYS A 1 103 ? -40.996 39.903 -41.132 1.00 47.50 103 LYS A CA 1
ATOM 842 C C . LYS A 1 103 ? -41.031 40.370 -42.605 1.00 47.50 103 LYS A C 1
ATOM 844 O O . LYS A 1 103 ? -40.067 40.972 -43.040 1.00 47.50 103 LYS A O 1
ATOM 849 N N . ARG A 1 104 ? -42.102 40.209 -43.395 1.00 48.09 104 ARG A N 1
ATOM 850 C CA . ARG A 1 104 ? -43.549 40.254 -43.089 1.00 48.09 104 ARG A CA 1
ATOM 851 C C . ARG A 1 104 ? -44.402 39.743 -44.295 1.00 48.09 104 ARG A C 1
ATOM 853 O O . ARG A 1 104 ? -43.828 39.499 -45.349 1.00 48.09 104 ARG A O 1
ATOM 860 N N . PRO A 1 105 ? -45.734 39.577 -44.126 1.00 55.72 105 PRO A N 1
ATOM 861 C CA . PRO A 1 105 ? -46.662 38.860 -45.015 1.00 55.72 105 PRO A CA 1
ATOM 862 C C . PRO A 1 105 ? -47.472 39.801 -45.945 1.00 55.72 105 PRO A C 1
ATOM 864 O O . PRO A 1 105 ? -47.175 40.990 -46.006 1.00 55.72 105 PRO A O 1
ATOM 867 N N . ALA A 1 106 ? -48.550 39.257 -46.537 1.00 49.91 106 ALA A N 1
ATOM 868 C CA . ALA A 1 106 ? -49.721 39.928 -47.139 1.00 49.91 106 ALA A CA 1
ATOM 869 C C . ALA A 1 106 ? -49.771 40.053 -48.678 1.00 49.91 106 ALA A C 1
ATOM 871 O O . ALA A 1 106 ? -49.939 41.137 -49.219 1.00 49.91 106 ALA A O 1
ATOM 872 N N . TRP A 1 107 ? -49.704 38.918 -49.376 1.00 51.66 107 TRP A N 1
ATOM 873 C CA . TRP A 1 107 ? -50.413 38.717 -50.657 1.00 51.66 107 TRP A CA 1
ATOM 874 C C . TRP A 1 107 ? -50.982 37.293 -50.792 1.00 51.66 107 TRP A C 1
ATOM 876 O O . TRP A 1 107 ? -51.450 36.901 -51.856 1.00 51.66 107 TRP A O 1
ATOM 886 N N . ALA A 1 108 ? -50.990 36.522 -49.696 1.00 53.66 108 ALA A N 1
ATOM 887 C CA . ALA A 1 108 ? -51.826 35.335 -49.573 1.00 53.66 108 ALA A CA 1
ATOM 888 C C . ALA A 1 108 ? -53.286 35.791 -49.443 1.00 53.66 108 ALA A C 1
ATOM 890 O O . ALA A 1 108 ? -53.805 35.871 -48.339 1.00 53.66 108 ALA A O 1
ATOM 891 N N . ASP A 1 109 ? -53.840 36.232 -50.568 1.00 50.72 109 ASP A N 1
ATOM 892 C CA . ASP A 1 109 ? -55.247 36.193 -50.953 1.00 50.72 109 ASP A CA 1
ATOM 893 C C . ASP A 1 109 ? -55.381 36.893 -52.309 1.00 50.72 109 ASP A C 1
ATOM 895 O O . ASP A 1 109 ? -55.329 38.121 -52.380 1.00 50.72 109 ASP A O 1
ATOM 899 N N . SER A 1 110 ? -55.538 36.115 -53.388 1.00 45.94 110 SER A N 1
ATOM 900 C CA . SER A 1 110 ? -56.589 36.325 -54.403 1.00 45.94 110 SER A CA 1
ATOM 901 C C . SER A 1 110 ? -56.467 35.358 -55.593 1.00 45.94 110 SER A C 1
ATOM 903 O O . SER A 1 110 ? -55.479 35.401 -56.315 1.00 45.94 110 SER A O 1
ATOM 905 N N . ALA A 1 111 ? -57.537 34.564 -55.769 1.00 45.59 111 ALA A N 1
ATOM 906 C CA . ALA A 1 111 ? -58.178 34.093 -57.014 1.00 45.59 111 ALA A CA 1
ATOM 907 C C . ALA A 1 111 ? -57.336 33.277 -58.028 1.00 45.59 111 ALA A C 1
ATOM 909 O O . ALA A 1 111 ? -56.290 33.704 -58.488 1.00 45.59 111 ALA A O 1
ATOM 910 N N . ILE A 1 112 ? -57.701 32.034 -58.374 1.00 46.88 112 ILE A N 1
ATOM 911 C CA . ILE A 1 112 ? -58.830 31.647 -59.253 1.00 46.88 112 ILE A CA 1
ATOM 912 C C . ILE A 1 112 ? -58.820 32.432 -60.582 1.00 46.88 112 ILE A C 1
ATOM 914 O O . ILE A 1 112 ? -59.516 33.436 -60.695 1.00 46.88 112 ILE A O 1
ATOM 918 N N . HIS A 1 113 ? -58.053 31.959 -61.571 1.00 40.94 113 HIS A N 1
ATOM 919 C CA . HIS A 1 113 ? -58.510 31.440 -62.878 1.00 40.94 113 HIS A CA 1
ATOM 920 C C . HIS A 1 113 ? -57.314 30.926 -63.689 1.00 40.94 113 HIS A C 1
ATOM 922 O O . HIS A 1 113 ? -56.297 31.647 -63.758 1.00 40.94 113 HIS A O 1
#

Foldseek 3Di:
DDADAWDWDDDPNKIKIWGFDQDVVDDPQQVRGFIWIDINPDGTDGQGHGDRPDDPDPVSVVSVVVSVVVVVVVVCVVVVVVVVVVVVVPPDDDPPDDDDPDDDDDPPDDDDD

Secondary structure (DSSP, 8-state):
-----EEEEEETTEEEEEEEE--TT--GGGGG-EEEEEETT---EEEEE--TT----HHHHHHHHHHHHHHHHHHHHHHHHHHHHHHHTT-----------------------